Protein AF-A0A6J4J1K8-F1 (afdb_monomer)

Secondary structure (DSSP, 8-state):
--HHHHHHHHHHHHHHHHHHHHH---SSSS--HHHHHHHHHHHHHHHHHHHHHHHTT-

pLDDT: mean 94.57, std 6.58, range [60.72, 98.81]

Organism: NCBI:txid217144

Solvent-accessible surface area (backbone atoms only — not comparable to full-atom values): 3088 Å² total; per-residue (Å²): 132,59,69,24,58,53,27,30,53,49,10,54,50,30,41,52,50,19,51,50,45,66,65,56,83,65,97,61,90,78,80,53,71,67,43,53,50,53,23,52,53,28,42,52,52,13,50,54,27,31,51,53,10,51,64,64,70,106

Foldseek 3Di:
DDQLVVLLVVLVVLLVVLVCLCPDDDPDDDHDPVSVVSSVVSNVSSVVSNVSSVVSVD

Nearest PDB structures (foldseek):
  6uuj-assembly2_E  TM=4.287E-01  e=2.296E+00  Mycobacterium tuberculosis H37Rv

Radius of gyration: 13.68 Å; Cα contacts (8 Å, |Δi|>4): 59; chains: 1; bounding box: 34×19×38 Å

Sequence (58 aa):
MDGGVALTALGLFLLGGAWSIWRADHDAKGRTAPQVFFTLVLLVAAGLAIASGVLRQV

Mean predicted aligned error: 3.4 Å

Structure (mmCIF, N/CA/C/O backbone):
data_AF-A0A6J4J1K8-F1
#
_entry.id   AF-A0A6J4J1K8-F1
#
loop_
_atom_site.group_PDB
_atom_site.id
_atom_site.type_symbol
_atom_site.label_atom_id
_atom_site.label_alt_id
_atom_site.label_comp_id
_atom_site.label_asym_id
_atom_site.label_entity_id
_atom_site.label_seq_id
_atom_site.pdbx_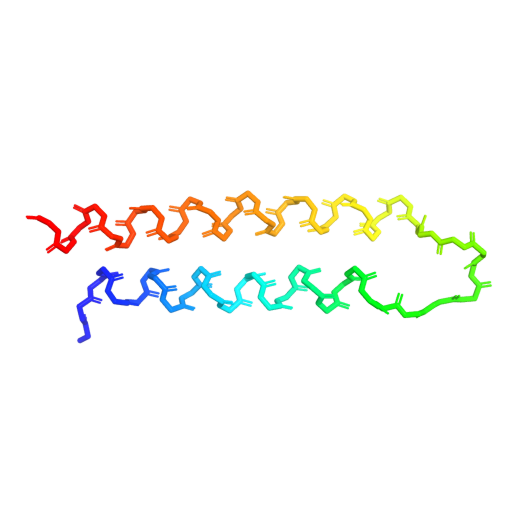PDB_ins_code
_atom_site.Cartn_x
_atom_site.Cartn_y
_atom_site.Cartn_z
_atom_site.occupancy
_atom_site.B_iso_or_equiv
_atom_site.auth_seq_id
_atom_site.auth_comp_id
_atom_site.auth_asym_id
_atom_site.auth_atom_id
_atom_site.pdbx_PDB_model_num
ATOM 1 N N . MET A 1 1 ? -20.620 -1.407 9.760 1.00 60.72 1 MET A N 1
ATOM 2 C CA . MET A 1 1 ? -19.154 -1.496 9.600 1.00 60.72 1 MET A CA 1
ATOM 3 C C . MET A 1 1 ? -18.600 -0.121 9.900 1.00 60.72 1 MET A C 1
ATOM 5 O O . MET A 1 1 ? -19.106 0.837 9.325 1.00 60.72 1 MET A O 1
ATOM 9 N N . ASP A 1 2 ? -17.626 -0.009 10.797 1.00 86.44 2 ASP A N 1
ATOM 10 C CA . ASP A 1 2 ? -17.059 1.291 11.154 1.00 86.44 2 ASP A CA 1
ATOM 11 C C . ASP A 1 2 ? -16.188 1.816 10.014 1.00 86.44 2 ASP A C 1
ATOM 13 O O . ASP A 1 2 ? -15.350 1.094 9.469 1.00 86.44 2 ASP A O 1
ATOM 17 N N . GLY A 1 3 ? -16.380 3.083 9.640 1.00 88.94 3 GLY A N 1
ATOM 18 C CA . GLY A 1 3 ? -15.654 3.688 8.519 1.00 88.94 3 GLY A CA 1
ATOM 19 C C . GLY A 1 3 ? -14.132 3.655 8.700 1.00 88.94 3 GLY A C 1
ATOM 20 O O . GLY A 1 3 ? -13.408 3.513 7.721 1.00 88.94 3 GLY A O 1
ATOM 21 N N . GLY A 1 4 ? -13.643 3.719 9.945 1.00 93.12 4 GLY A N 1
ATOM 22 C CA . GLY A 1 4 ? -12.217 3.585 10.255 1.00 93.12 4 GLY A CA 1
ATOM 23 C C . GLY A 1 4 ? -11.670 2.196 9.917 1.00 93.12 4 GLY A C 1
ATOM 24 O O . GLY A 1 4 ? -10.670 2.086 9.212 1.00 93.12 4 GLY A O 1
ATOM 25 N N . VAL A 1 5 ? -12.375 1.139 10.333 1.00 96.12 5 VAL A N 1
ATOM 26 C CA . VAL A 1 5 ? -12.008 -0.257 10.038 1.00 96.12 5 VAL A CA 1
ATOM 27 C C . VAL A 1 5 ? -12.021 -0.516 8.532 1.00 96.12 5 VAL A C 1
ATOM 29 O O . VAL A 1 5 ? -11.097 -1.134 8.006 1.00 96.12 5 VAL A O 1
ATOM 32 N N . ALA A 1 6 ? -13.029 -0.002 7.821 1.00 96.62 6 ALA A N 1
ATOM 33 C CA . ALA A 1 6 ? -13.112 -0.132 6.368 1.00 96.62 6 ALA A CA 1
ATOM 34 C C . ALA A 1 6 ? -11.924 0.540 5.654 1.00 96.62 6 ALA A C 1
ATOM 36 O O . ALA A 1 6 ? -11.344 -0.053 4.746 1.00 96.62 6 ALA A O 1
ATOM 37 N N . LEU A 1 7 ? -11.525 1.742 6.085 1.00 97.44 7 LEU A N 1
ATOM 38 C CA . LEU A 1 7 ? -10.375 2.460 5.527 1.00 97.44 7 LEU A CA 1
ATOM 39 C C . LEU A 1 7 ? -9.049 1.738 5.797 1.00 97.44 7 LEU A C 1
ATOM 41 O O . LEU A 1 7 ? -8.232 1.608 4.887 1.00 97.44 7 LEU A O 1
ATOM 45 N N . THR A 1 8 ? -8.846 1.215 7.008 1.00 97.69 8 THR A N 1
ATOM 46 C CA . THR A 1 8 ? -7.646 0.430 7.330 1.00 97.69 8 THR A CA 1
ATOM 47 C C . THR A 1 8 ? -7.587 -0.859 6.510 1.00 97.69 8 THR A C 1
ATOM 49 O O . THR A 1 8 ? -6.543 -1.168 5.937 1.00 97.69 8 THR A O 1
ATOM 52 N N . ALA A 1 9 ? -8.703 -1.586 6.389 1.00 98.12 9 ALA A N 1
ATOM 53 C CA . ALA A 1 9 ? -8.779 -2.798 5.576 1.00 98.12 9 ALA A CA 1
ATOM 54 C C . ALA A 1 9 ? -8.509 -2.512 4.089 1.00 98.12 9 ALA A C 1
ATOM 56 O O . ALA A 1 9 ? -7.722 -3.219 3.459 1.00 98.12 9 ALA A O 1
ATOM 57 N N . LEU A 1 10 ? -9.099 -1.441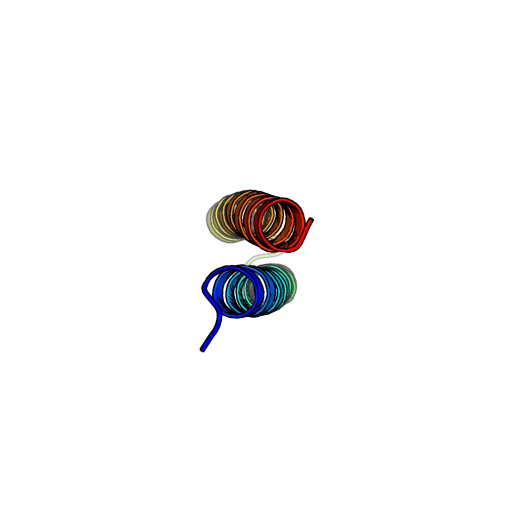 3.546 1.00 98.31 10 LEU A N 1
ATOM 58 C CA . LEU A 1 10 ? -8.825 -0.979 2.186 1.00 98.31 10 LEU A CA 1
ATOM 59 C C . LEU A 1 10 ? -7.341 -0.649 2.004 1.00 98.31 10 LEU A C 1
ATOM 61 O O . LEU A 1 10 ? -6.734 -1.059 1.021 1.00 98.31 10 LEU A O 1
ATOM 65 N N . GLY A 1 11 ? -6.736 0.051 2.959 1.00 98.38 11 GLY A N 1
ATOM 66 C CA . GLY A 1 11 ? -5.320 0.384 2.904 1.00 98.38 11 GLY A CA 1
ATOM 67 C C . GLY A 1 11 ? -4.408 -0.847 2.894 1.00 98.38 11 GLY A C 1
ATOM 68 O O . GLY A 1 11 ? -3.493 -0.921 2.077 1.00 98.38 11 GLY A O 1
ATOM 69 N N . LEU A 1 12 ? -4.692 -1.856 3.723 1.00 98.44 12 LEU A N 1
ATOM 70 C CA . LEU A 1 12 ? -3.962 -3.132 3.715 1.00 98.44 12 LEU A CA 1
ATOM 71 C C . LEU A 1 12 ? -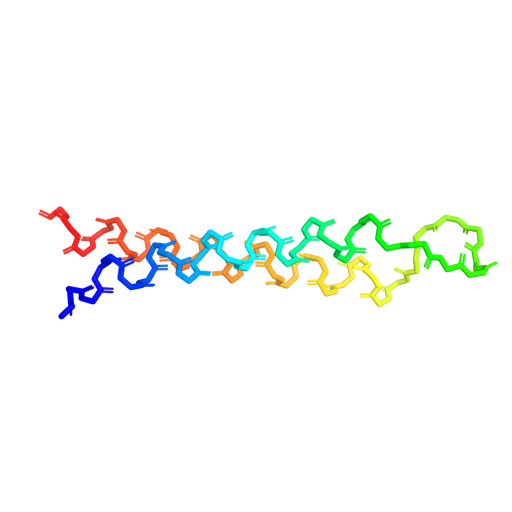4.142 -3.897 2.396 1.00 98.44 12 LEU A C 1
ATOM 73 O O . LEU A 1 12 ? -3.183 -4.468 1.876 1.00 98.44 12 LEU A O 1
ATOM 77 N N . PHE A 1 13 ? -5.346 -3.872 1.822 1.00 98.44 13 PHE A N 1
ATOM 78 C CA . PHE A 1 13 ? -5.602 -4.440 0.500 1.00 98.44 13 PHE A CA 1
ATOM 79 C C . PHE A 1 13 ? -4.770 -3.744 -0.588 1.00 98.44 13 PHE A C 1
ATOM 81 O O . PHE A 1 13 ?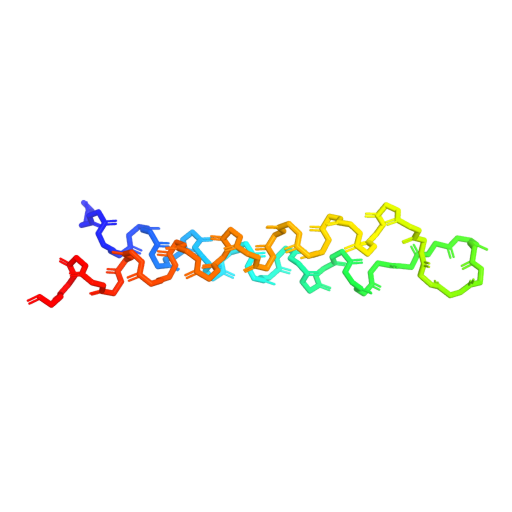 -4.107 -4.413 -1.380 1.00 98.44 13 PHE A O 1
ATOM 88 N N . LEU A 1 14 ? -4.739 -2.407 -0.596 1.00 98.50 14 LEU A N 1
ATOM 89 C CA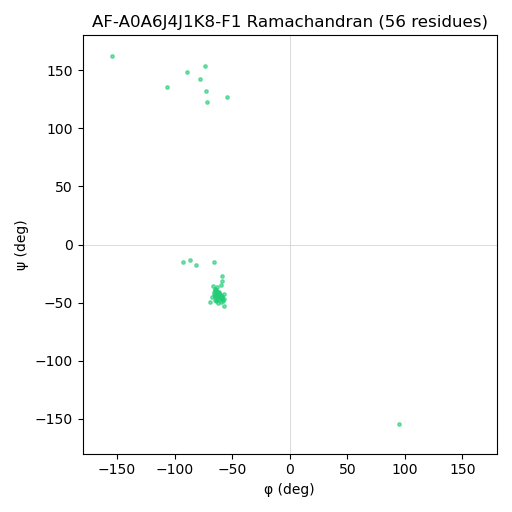 . LEU A 1 14 ? -3.940 -1.623 -1.543 1.00 98.50 14 LEU A CA 1
ATOM 90 C C . LEU A 1 14 ? -2.436 -1.870 -1.370 1.00 98.50 14 LEU A C 1
ATOM 92 O O . LEU A 1 14 ? -1.717 -1.951 -2.365 1.00 98.50 14 LEU A O 1
ATOM 96 N N . LEU A 1 15 ? -1.965 -2.054 -0.133 1.00 98.56 15 LEU A N 1
ATOM 97 C CA . LEU A 1 15 ? -0.580 -2.428 0.157 1.00 98.56 15 LEU A CA 1
ATOM 98 C C . LEU A 1 15 ? -0.231 -3.798 -0.448 1.00 98.56 15 LEU A C 1
ATOM 100 O O . LEU A 1 15 ? 0.815 -3.951 -1.080 1.00 98.56 15 LEU A O 1
ATOM 104 N N . GLY A 1 16 ? -1.134 -4.775 -0.320 1.00 98.25 16 GLY A N 1
ATOM 105 C CA . GLY A 1 16 ? -1.017 -6.068 -0.995 1.00 98.25 16 GLY A CA 1
ATOM 106 C C . GLY A 1 16 ? -1.012 -5.934 -2.521 1.00 98.25 16 GLY A C 1
ATOM 107 O O . GLY A 1 16 ? -0.194 -6.561 -3.194 1.00 98.25 16 GLY A O 1
ATOM 108 N N . GLY A 1 17 ? -1.859 -5.059 -3.071 1.00 97.94 17 GLY A N 1
ATOM 109 C CA . GLY A 1 17 ? -1.875 -4.720 -4.495 1.00 97.94 17 GLY A CA 1
ATOM 110 C C . GLY A 1 17 ? -0.549 -4.129 -4.982 1.00 97.94 17 GLY A C 1
ATOM 111 O O . GLY A 1 17 ? -0.019 -4.571 -6.001 1.00 97.94 17 GLY A O 1
ATOM 112 N N . ALA A 1 18 ? 0.040 -3.194 -4.230 1.00 98.31 18 ALA A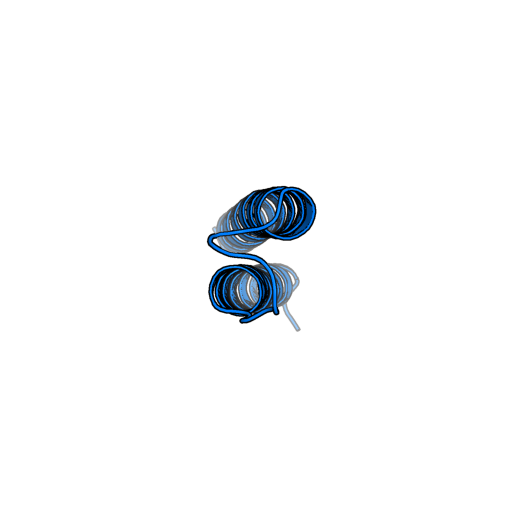 N 1
ATOM 113 C CA . ALA A 1 18 ? 1.348 -2.621 -4.541 1.00 98.31 18 ALA A CA 1
ATOM 114 C C . ALA A 1 18 ? 2.439 -3.700 -4.579 1.00 98.31 18 ALA A C 1
ATOM 116 O O . ALA A 1 18 ? 3.230 -3.753 -5.521 1.00 98.31 18 ALA A O 1
ATOM 117 N N . TRP A 1 19 ? 2.445 -4.605 -3.596 1.00 98.00 19 TRP A N 1
ATOM 118 C CA . TRP A 1 19 ? 3.373 -5.735 -3.569 1.00 98.00 19 TRP A CA 1
ATOM 119 C C . TRP A 1 19 ? 3.181 -6.683 -4.759 1.00 98.00 19 TRP A C 1
ATOM 121 O O . TRP A 1 19 ? 4.159 -7.124 -5.365 1.00 98.00 19 TRP A O 1
ATOM 131 N N . SER A 1 20 ? 1.929 -6.961 -5.129 1.00 97.19 20 SER A N 1
ATOM 132 C CA . SER A 1 20 ? 1.597 -7.794 -6.286 1.00 97.19 20 SER A CA 1
ATOM 133 C C . SER A 1 20 ? 2.132 -7.192 -7.584 1.00 97.19 20 SER A C 1
ATOM 135 O O . SER A 1 20 ? 2.753 -7.906 -8.367 1.00 97.19 20 SER A O 1
ATOM 137 N N . ILE A 1 21 ? 1.940 -5.887 -7.809 1.00 96.38 21 ILE A N 1
ATOM 138 C CA . ILE A 1 21 ? 2.476 -5.203 -8.994 1.00 96.38 21 ILE A CA 1
ATOM 139 C C . ILE A 1 21 ? 4.003 -5.214 -8.960 1.00 96.38 21 ILE A C 1
ATOM 141 O O . ILE A 1 21 ? 4.633 -5.564 -9.953 1.00 96.38 21 ILE A O 1
ATOM 145 N N . TRP A 1 22 ? 4.620 -4.906 -7.820 1.00 96.31 22 TRP A N 1
ATOM 146 C CA . TRP A 1 22 ? 6.077 -4.906 -7.687 1.00 96.31 22 TRP A CA 1
ATOM 147 C C . TRP A 1 22 ? 6.719 -6.273 -7.972 1.00 96.31 22 TRP A C 1
ATOM 149 O O . TRP A 1 22 ? 7.820 -6.347 -8.527 1.00 96.31 22 TRP A O 1
ATOM 159 N N . ARG A 1 23 ? 6.047 -7.372 -7.606 1.00 94.81 23 ARG A N 1
ATOM 160 C CA . ARG A 1 23 ? 6.506 -8.738 -7.899 1.00 94.81 23 ARG A CA 1
ATOM 161 C C . ARG A 1 23 ? 6.080 -9.269 -9.260 1.00 94.81 23 ARG A C 1
ATOM 163 O O . ARG A 1 23 ? 6.652 -10.274 -9.657 1.00 94.81 23 ARG A O 1
ATOM 170 N N . ALA A 1 24 ? 5.144 -8.624 -9.953 1.00 93.19 24 ALA A N 1
ATOM 171 C CA . ALA A 1 24 ? 4.691 -9.078 -11.260 1.00 93.19 24 ALA A CA 1
ATOM 172 C C . ALA A 1 24 ? 5.879 -9.237 -12.217 1.00 93.19 24 ALA A C 1
ATOM 174 O O . ALA A 1 24 ? 6.694 -8.320 -12.382 1.00 93.19 24 ALA A O 1
ATOM 175 N N . ASP A 1 25 ? 5.971 -10.420 -12.813 1.00 87.31 25 ASP A N 1
ATOM 176 C CA . ASP A 1 25 ? 6.965 -10.734 -13.825 1.00 87.31 25 ASP A CA 1
ATOM 177 C C . ASP A 1 25 ? 6.422 -10.393 -15.212 1.00 87.31 25 ASP A C 1
ATOM 179 O O . ASP A 1 25 ? 5.217 -10.435 -15.465 1.00 87.31 25 ASP A O 1
ATOM 183 N N . HIS A 1 26 ? 7.326 -10.001 -16.100 1.00 84.50 26 HIS A N 1
ATOM 184 C CA . HIS A 1 26 ? 7.026 -9.604 -17.469 1.00 84.50 26 HIS A CA 1
ATOM 185 C C . HIS A 1 26 ? 8.256 -9.839 -18.351 1.00 84.50 26 HIS A C 1
ATOM 187 O O . HIS A 1 26 ? 9.378 -9.895 -17.846 1.00 84.50 26 HIS A O 1
ATOM 193 N N . ASP A 1 27 ? 8.069 -9.879 -19.669 1.00 86.62 27 ASP A N 1
ATOM 194 C CA . ASP A 1 27 ? 9.136 -10.225 -20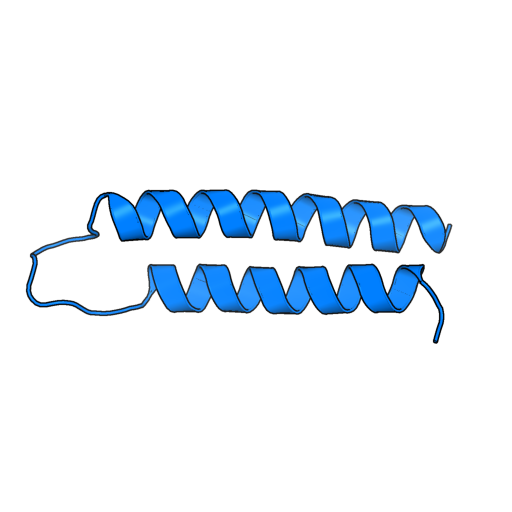.624 1.00 86.62 27 ASP A CA 1
ATOM 195 C C . ASP A 1 27 ? 10.289 -9.201 -20.688 1.00 86.62 27 ASP A C 1
ATOM 197 O O . ASP A 1 27 ? 11.367 -9.491 -21.206 1.00 86.62 27 ASP A O 1
ATOM 201 N N . ALA A 1 28 ? 10.101 -7.992 -20.146 1.00 84.69 28 ALA A N 1
ATOM 202 C CA . ALA A 1 28 ? 11.160 -6.989 -20.056 1.00 84.69 28 ALA A CA 1
ATOM 203 C C . ALA A 1 28 ? 12.140 -7.268 -18.897 1.00 84.69 28 ALA A C 1
ATOM 205 O O . ALA A 1 28 ? 11.750 -7.648 -17.794 1.00 84.69 28 ALA A O 1
ATOM 206 N N . LYS A 1 29 ? 13.435 -7.009 -19.119 1.00 81.19 29 LYS A N 1
ATOM 207 C CA . LYS A 1 29 ? 14.470 -7.123 -18.080 1.00 81.19 29 LYS A CA 1
ATOM 208 C C . LYS A 1 29 ? 14.336 -5.978 -17.067 1.00 81.19 29 LYS A C 1
ATOM 210 O O . LYS A 1 29 ? 14.438 -4.814 -17.441 1.00 81.19 29 LYS A O 1
ATOM 215 N N . GLY A 1 30 ? 14.174 -6.305 -15.785 1.00 87.31 30 GLY A N 1
ATOM 216 C CA . GLY A 1 30 ? 14.028 -5.319 -14.703 1.00 87.31 30 GLY A CA 1
ATOM 217 C C . GLY A 1 30 ? 12.566 -5.017 -14.377 1.00 87.31 30 GLY A C 1
ATOM 218 O O . GLY A 1 30 ? 11.716 -5.878 -14.571 1.00 87.31 30 GLY A O 1
ATOM 219 N N . ARG A 1 31 ? 12.271 -3.825 -13.839 1.00 93.44 31 ARG A N 1
ATOM 220 C CA . ARG A 1 31 ? 10.889 -3.362 -13.620 1.00 93.44 31 ARG A CA 1
ATOM 221 C C . ARG A 1 31 ? 10.525 -2.290 -14.628 1.00 93.44 31 ARG A C 1
ATOM 223 O O . ARG A 1 31 ? 11.315 -1.385 -14.889 1.00 93.44 31 ARG A O 1
ATOM 230 N N . THR A 1 32 ? 9.333 -2.401 -15.199 1.00 94.44 32 THR A N 1
ATOM 231 C CA . THR A 1 32 ? 8.852 -1.430 -16.188 1.00 94.44 32 THR A CA 1
ATOM 232 C C . THR A 1 32 ? 8.453 -0.108 -15.528 1.00 94.44 32 THR A C 1
ATOM 234 O O . THR A 1 32 ? 8.046 -0.067 -14.366 1.00 94.44 32 THR A O 1
ATOM 237 N N . ALA A 1 33 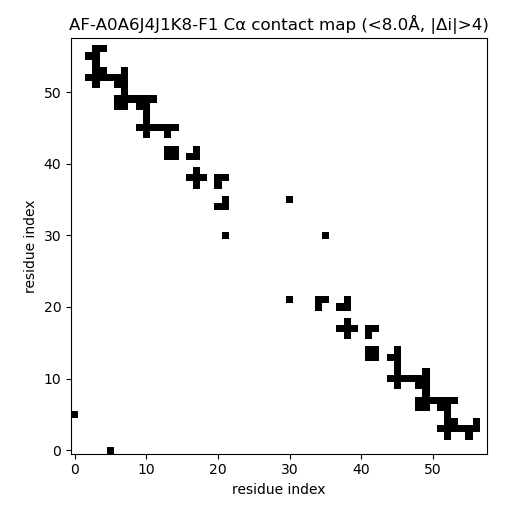? 8.526 0.996 -16.277 1.00 93.88 33 ALA A N 1
ATOM 238 C CA . ALA A 1 33 ? 8.108 2.306 -15.771 1.00 93.88 33 ALA A CA 1
ATOM 239 C C . ALA A 1 33 ? 6.641 2.325 -15.278 1.00 93.88 33 ALA A C 1
ATOM 241 O O . ALA A 1 33 ? 6.408 2.842 -14.184 1.00 93.88 33 ALA A O 1
ATOM 242 N N . PRO A 1 34 ? 5.662 1.706 -15.978 1.00 95.12 34 PRO A N 1
ATOM 243 C CA . PRO A 1 34 ? 4.305 1.564 -15.453 1.00 95.12 34 PRO A CA 1
ATOM 244 C C . PRO A 1 34 ? 4.243 0.770 -14.144 1.00 95.12 34 PRO A C 1
ATOM 246 O O . PRO A 1 34 ? 3.556 1.191 -13.220 1.00 95.12 34 PRO A O 1
ATOM 249 N N . GLN A 1 35 ? 4.983 -0.338 -14.025 1.00 96.81 35 GLN A N 1
ATOM 250 C CA . GLN A 1 35 ? 5.022 -1.138 -12.797 1.00 96.81 35 GLN A CA 1
ATOM 251 C C . GLN A 1 35 ? 5.493 -0.309 -11.600 1.00 96.81 35 GLN A C 1
ATOM 253 O O . GLN A 1 35 ? 4.865 -0.346 -10.542 1.00 96.81 35 GLN A O 1
ATOM 258 N N . VAL A 1 36 ? 6.556 0.480 -11.772 1.00 96.69 36 VAL A N 1
ATOM 259 C CA . VAL A 1 36 ? 7.056 1.383 -10.726 1.00 96.69 36 VAL A CA 1
ATOM 260 C C . VAL A 1 36 ? 6.021 2.461 -10.406 1.00 96.69 36 VAL A C 1
ATOM 262 O O . VAL A 1 36 ? 5.684 2.652 -9.239 1.00 96.69 36 VAL A O 1
ATOM 265 N N . PHE A 1 37 ? 5.469 3.123 -11.426 1.00 98.25 37 PHE A N 1
ATOM 266 C CA . PHE A 1 37 ? 4.475 4.183 -11.256 1.00 98.25 37 PHE A CA 1
ATOM 267 C C . PHE A 1 37 ? 3.247 3.704 -10.469 1.00 98.25 37 PHE A C 1
ATOM 269 O O . PHE A 1 37 ? 2.904 4.289 -9.442 1.00 98.25 37 PHE A O 1
ATOM 276 N N . PHE A 1 38 ? 2.621 2.603 -10.894 1.00 97.94 38 PHE A N 1
ATOM 277 C CA . PHE A 1 38 ? 1.441 2.065 -10.218 1.00 97.94 38 PHE A CA 1
ATOM 278 C C . PHE A 1 38 ? 1.755 1.541 -8.816 1.00 97.94 38 PHE A C 1
ATOM 280 O O . PHE A 1 38 ? 0.949 1.740 -7.910 1.00 97.94 38 PHE A O 1
ATOM 287 N N . THR A 1 39 ? 2.931 0.938 -8.604 1.00 98.12 39 THR A N 1
ATOM 288 C CA . THR A 1 39 ? 3.366 0.531 -7.259 1.00 98.12 39 THR A CA 1
ATOM 289 C C . THR A 1 39 ? 3.414 1.737 -6.320 1.00 98.12 39 THR A C 1
ATOM 291 O O . THR A 1 39 ? 2.848 1.687 -5.231 1.00 98.12 39 THR A O 1
ATOM 294 N N . LEU A 1 40 ? 4.033 2.845 -6.742 1.00 98.56 40 LEU A N 1
ATOM 295 C CA . LEU A 1 40 ? 4.146 4.055 -5.921 1.00 98.56 40 LEU A CA 1
ATOM 296 C C . LEU A 1 40 ? 2.782 4.695 -5.639 1.00 98.56 40 LEU A C 1
ATOM 298 O O . LEU A 1 40 ? 2.507 5.058 -4.497 1.00 98.56 40 LEU A O 1
ATOM 302 N N . VAL A 1 41 ? 1.911 4.789 -6.648 1.00 98.75 41 VAL A N 1
ATOM 303 C CA . VAL A 1 41 ? 0.544 5.310 -6.477 1.00 98.75 41 VAL A CA 1
ATOM 304 C C . VAL A 1 41 ? -0.234 4.478 -5.457 1.00 98.75 41 VAL A C 1
ATOM 306 O O . VAL A 1 41 ? -0.854 5.039 -4.552 1.00 98.75 41 VAL A O 1
ATOM 309 N N . LEU A 1 42 ? -0.166 3.147 -5.556 1.00 98.50 42 LEU A N 1
ATOM 310 C CA . LEU A 1 42 ? -0.836 2.258 -4.608 1.00 98.50 42 LEU A CA 1
ATOM 311 C C . LEU A 1 42 ? -0.264 2.378 -3.196 1.00 98.50 42 LEU A C 1
ATOM 313 O O . LEU A 1 42 ? -1.037 2.376 -2.243 1.00 98.50 42 LEU A O 1
ATOM 317 N N . LEU A 1 43 ? 1.055 2.529 -3.043 1.00 98.62 43 LEU A N 1
ATOM 318 C CA . LEU A 1 43 ? 1.681 2.732 -1.733 1.00 98.62 43 LEU A CA 1
ATOM 319 C C . LEU A 1 43 ? 1.210 4.026 -1.065 1.00 98.62 43 LEU A C 1
ATOM 321 O O . LEU A 1 43 ? 0.873 4.015 0.119 1.00 98.62 43 LEU A O 1
ATOM 325 N N . VAL A 1 44 ? 1.139 5.127 -1.817 1.00 98.81 44 VAL A N 1
ATOM 326 C CA . VAL A 1 44 ? 0.637 6.408 -1.299 1.00 98.81 44 VAL A CA 1
ATOM 327 C C . VAL A 1 44 ? -0.830 6.281 -0.8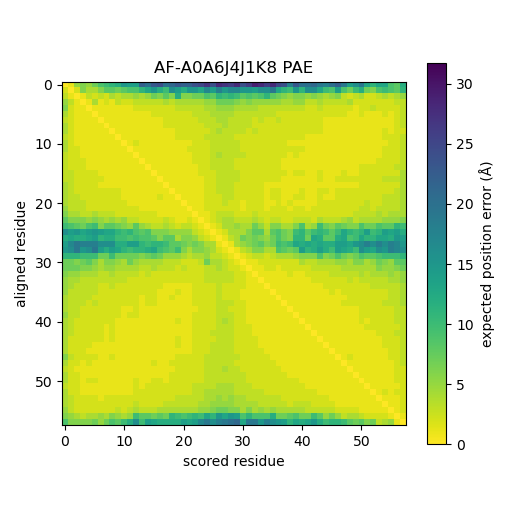93 1.00 98.81 44 VAL A C 1
ATOM 329 O O . VAL A 1 44 ? -1.197 6.663 0.218 1.00 98.81 44 VAL A O 1
ATOM 332 N N . ALA A 1 45 ? -1.665 5.691 -1.751 1.00 98.75 45 ALA A N 1
ATOM 333 C CA . ALA A 1 45 ? -3.079 5.477 -1.457 1.00 98.75 45 ALA A CA 1
ATOM 334 C C . ALA A 1 45 ? -3.285 4.574 -0.227 1.00 98.75 45 ALA A C 1
ATOM 336 O O . ALA A 1 45 ? -4.097 4.893 0.641 1.00 98.75 45 ALA A O 1
ATOM 337 N N . ALA A 1 46 ? -2.513 3.488 -0.115 1.00 98.75 46 ALA A N 1
ATOM 338 C CA . ALA A 1 46 ? -2.526 2.591 1.034 1.00 98.75 46 ALA A CA 1
ATOM 339 C C . ALA A 1 46 ? -2.167 3.329 2.329 1.00 98.75 46 ALA A C 1
ATOM 341 O O . ALA A 1 46 ? -2.905 3.241 3.309 1.00 98.75 46 ALA A O 1
ATOM 342 N N . GLY A 1 47 ? -1.077 4.103 2.321 1.00 98.69 47 GLY A N 1
ATOM 343 C CA . GLY A 1 47 ? -0.639 4.886 3.475 1.00 98.69 47 GLY A CA 1
ATOM 344 C C . GLY A 1 47 ? -1.693 5.891 3.937 1.00 98.69 47 GLY A C 1
ATOM 345 O O . GLY A 1 47 ? -2.022 5.933 5.121 1.00 98.69 47 GLY A O 1
ATOM 346 N N . LEU A 1 48 ? -2.283 6.647 3.005 1.00 98.69 48 LEU A N 1
ATOM 347 C CA . LEU A 1 48 ? -3.339 7.617 3.311 1.00 98.69 48 LEU A CA 1
ATOM 348 C C . LEU A 1 48 ? -4.605 6.948 3.860 1.00 98.69 48 LEU A C 1
ATOM 350 O O . LEU A 1 48 ? -5.206 7.465 4.803 1.00 98.69 48 LEU A O 1
ATOM 354 N N . ALA A 1 49 ? -5.000 5.799 3.309 1.00 98.50 49 ALA A N 1
ATOM 355 C CA . ALA A 1 49 ? -6.160 5.048 3.780 1.00 98.50 49 ALA A CA 1
ATOM 356 C C . ALA A 1 49 ? -5.936 4.470 5.185 1.00 98.50 49 ALA A C 1
ATOM 358 O O . ALA A 1 49 ? -6.798 4.634 6.047 1.00 98.50 49 ALA A O 1
ATOM 359 N N . ILE A 1 50 ? -4.768 3.870 5.453 1.00 98.38 50 ILE A N 1
ATOM 360 C CA . ILE A 1 50 ? -4.420 3.360 6.789 1.00 98.38 50 ILE A CA 1
ATOM 361 C C . ILE A 1 50 ? -4.371 4.508 7.793 1.00 98.38 50 ILE A C 1
ATOM 363 O O . ILE A 1 50 ? -5.023 4.419 8.830 1.00 98.38 50 ILE A O 1
ATOM 367 N N . ALA A 1 51 ? -3.654 5.593 7.482 1.00 98.25 51 ALA A N 1
ATOM 368 C CA . ALA A 1 51 ? -3.547 6.753 8.361 1.00 98.25 51 ALA A CA 1
ATOM 369 C C . ALA A 1 51 ? -4.930 7.331 8.687 1.00 98.25 51 ALA A C 1
ATOM 371 O O . ALA A 1 51 ? -5.254 7.536 9.853 1.00 98.25 51 ALA A O 1
ATOM 372 N N . SER A 1 52 ? -5.779 7.512 7.674 1.00 97.94 52 SER A N 1
ATOM 373 C CA . SER A 1 52 ? -7.147 8.010 7.857 1.00 97.94 52 SER A CA 1
ATOM 374 C C . SER A 1 52 ? -8.020 7.041 8.659 1.00 97.94 52 SER A C 1
ATOM 376 O O . SER A 1 52 ? -8.829 7.467 9.481 1.00 97.94 52 SER A O 1
ATOM 378 N N . GLY A 1 53 ? -7.859 5.735 8.432 1.00 96.94 53 GLY A N 1
ATOM 379 C CA . GLY A 1 53 ? -8.573 4.689 9.155 1.00 96.94 53 GLY A CA 1
ATOM 380 C C . GLY A 1 53 ? -8.199 4.635 10.632 1.00 96.94 53 GLY A C 1
ATOM 381 O O . GLY A 1 53 ? -9.090 4.513 11.470 1.00 96.94 53 GLY A O 1
ATOM 382 N N . VAL A 1 54 ? -6.911 4.789 10.950 1.00 96.56 54 VAL A N 1
ATOM 383 C CA . VAL A 1 54 ? -6.397 4.858 12.325 1.00 96.56 54 VAL A CA 1
ATOM 384 C C . VAL A 1 54 ? -6.839 6.151 13.003 1.00 96.56 54 VAL A C 1
ATOM 386 O O . VAL A 1 54 ? -7.410 6.089 14.082 1.00 96.56 54 VAL A O 1
ATOM 389 N N . LEU A 1 55 ? -6.666 7.311 12.359 1.00 96.19 55 LEU A N 1
ATOM 390 C CA . LEU A 1 55 ? -7.060 8.614 12.917 1.00 96.19 55 LEU A CA 1
ATOM 391 C C . LEU A 1 55 ? -8.554 8.714 13.242 1.00 96.19 55 LEU A C 1
ATOM 393 O O . LEU A 1 55 ? -8.933 9.494 14.100 1.00 96.19 55 LEU A O 1
ATOM 397 N N . ARG A 1 56 ? -9.406 7.951 12.550 1.00 94.06 56 ARG A N 1
ATOM 398 C CA . ARG A 1 56 ? -10.849 7.890 12.821 1.00 94.06 56 ARG A CA 1
ATOM 399 C C . ARG A 1 56 ? -11.213 6.956 13.984 1.00 94.06 56 ARG A C 1
ATOM 401 O O . ARG A 1 56 ? -12.346 7.003 14.452 1.00 94.06 56 ARG A O 1
ATOM 408 N N . GLN A 1 57 ? -10.310 6.058 14.369 1.00 87.12 57 GLN A N 1
ATOM 409 C CA . GLN A 1 57 ? -10.496 5.123 15.486 1.00 87.12 57 GLN A CA 1
ATOM 410 C C . GLN A 1 57 ? -9.955 5.670 16.813 1.00 87.12 57 GLN A C 1
ATOM 412 O O . GLN A 1 57 ? -10.268 5.106 17.859 1.00 87.12 57 GLN A O 1
ATOM 417 N N . VAL A 1 58 ? -9.138 6.725 16.751 1.00 80.25 58 VAL A N 1
ATOM 418 C CA . VAL A 1 58 ? -8.678 7.525 17.897 1.00 80.25 58 VAL A CA 1
ATOM 419 C C . VAL A 1 58 ? -9.725 8.583 18.222 1.00 80.25 58 VAL A C 1
ATOM 421 O O . VAL A 1 58 ? -9.963 8.799 19.428 1.00 80.25 58 VAL A O 1
#